Protein AF-A0A2Z4MAP3-F1 (afdb_monomer)

Foldseek 3Di:
DDPPDDDPVNVVVVVVVVVLCVFWPDWDDDPVQVVVLVQQKTKTKGALPDDQVSVQVSCCVVQVFHWPGWDWADDPPDNIIIIITHTPDRRDD

Radius of gyration: 15.57 Å; Cα contacts (8 Å, |Δi|>4): 122; chains: 1; bounding box: 34×45×26 Å

Solvent-accessible surface area (backbone atoms only — not comparable to full-atom values): 5516 Å² total; per-residue (Å²): 137,76,85,73,85,68,56,70,68,58,49,50,50,53,52,51,51,50,61,62,49,74,43,54,78,45,72,56,83,45,82,72,38,53,66,31,44,80,70,32,30,45,40,32,39,29,46,50,88,62,50,75,68,56,52,50,54,52,50,30,68,72,71,70,48,60,68,74,51,78,47,75,45,81,45,96,85,71,70,30,19,42,35,40,38,28,39,76,59,72,85,80,130

pLDDT: mean 76.2, std 15.26, range [32.12, 92.81]

Structure (mmCIF, N/CA/C/O backbone):
data_AF-A0A2Z4MAP3-F1
#
_entry.id   AF-A0A2Z4MAP3-F1
#
loop_
_atom_site.group_PDB
_atom_site.id
_atom_site.type_symbol
_atom_site.label_atom_id
_atom_site.label_alt_id
_atom_site.label_comp_id
_atom_site.label_asym_id
_atom_site.label_entity_id
_atom_site.label_seq_id
_atom_site.pdbx_PDB_ins_code
_atom_site.Cartn_x
_atom_site.Cartn_y
_atom_site.Cartn_z
_atom_site.occupancy
_atom_site.B_iso_or_equiv
_atom_site.auth_seq_id
_atom_site.auth_comp_id
_atom_site.auth_asym_id
_atom_site.auth_atom_id
_atom_site.pdbx_PDB_model_num
ATOM 1 N N . MET A 1 1 ? 21.939 -31.315 4.090 1.00 36.91 1 MET A N 1
ATOM 2 C CA . MET A 1 1 ? 20.832 -31.504 5.059 1.00 36.91 1 MET A CA 1
ATOM 3 C C . MET A 1 1 ? 19.609 -30.951 4.381 1.00 36.91 1 MET A C 1
ATOM 5 O O . MET A 1 1 ? 19.344 -29.754 4.387 1.00 36.91 1 MET A O 1
ATOM 9 N N . ASP A 1 2 ? 19.038 -31.837 3.588 1.00 32.12 2 ASP A N 1
ATOM 10 C CA . ASP A 1 2 ? 18.460 -31.490 2.306 1.00 32.12 2 ASP A CA 1
ATOM 11 C C . ASP A 1 2 ? 16.962 -31.321 2.497 1.00 32.12 2 ASP A C 1
ATOM 13 O O . ASP A 1 2 ? 16.287 -32.209 3.019 1.00 32.12 2 ASP A O 1
ATOM 17 N N . ILE A 1 3 ? 16.443 -30.150 2.128 1.00 44.84 3 ILE A N 1
ATOM 18 C CA . ILE A 1 3 ? 15.004 -29.909 2.149 1.00 44.84 3 ILE A CA 1
ATOM 19 C C . ILE A 1 3 ? 14.407 -30.683 0.974 1.00 44.84 3 ILE A C 1
ATOM 21 O O . ILE A 1 3 ? 14.413 -30.241 -0.171 1.00 44.84 3 ILE A O 1
ATOM 25 N N . VAL A 1 4 ? 13.977 -31.893 1.316 1.00 47.06 4 VAL A N 1
ATOM 26 C CA . VAL A 1 4 ? 12.891 -32.697 0.756 1.00 47.06 4 VAL A CA 1
AT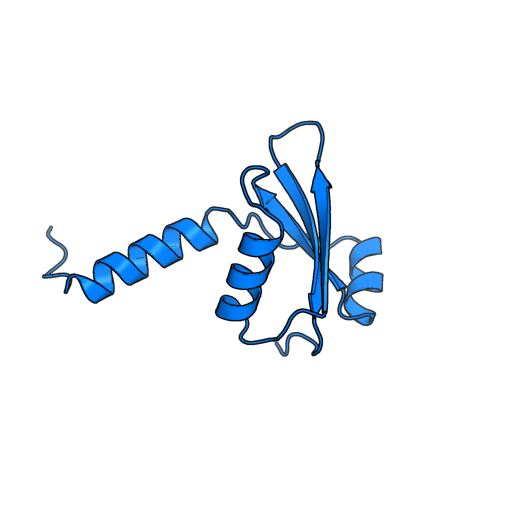OM 27 C C . VAL A 1 4 ? 12.098 -31.987 -0.351 1.00 47.06 4 VAL A C 1
ATOM 29 O O . VAL A 1 4 ? 11.397 -31.009 -0.105 1.00 47.06 4 VAL A O 1
ATOM 32 N N . GLY A 1 5 ? 12.198 -32.554 -1.556 1.00 46.09 5 GLY A N 1
ATOM 33 C CA . GLY A 1 5 ? 11.259 -32.480 -2.682 1.00 46.09 5 GLY A CA 1
ATOM 34 C C . GLY A 1 5 ? 10.225 -31.352 -2.686 1.00 46.09 5 GLY A C 1
ATOM 35 O O . GLY A 1 5 ? 9.064 -31.559 -2.335 1.00 46.09 5 GLY A O 1
ATOM 36 N N . SER A 1 6 ? 10.602 -30.183 -3.192 1.00 45.22 6 SER A N 1
ATOM 37 C CA . SER A 1 6 ? 9.664 -29.102 -3.489 1.00 45.22 6 SER A CA 1
ATOM 38 C C . SER A 1 6 ? 8.993 -29.345 -4.847 1.00 45.22 6 SER A C 1
ATOM 40 O O . SER A 1 6 ? 9.607 -29.188 -5.901 1.00 45.22 6 SER A O 1
ATOM 42 N N . ASN A 1 7 ? 7.704 -29.698 -4.826 1.00 50.69 7 ASN A N 1
ATOM 43 C CA . ASN A 1 7 ? 6.814 -29.630 -5.991 1.00 50.69 7 ASN A CA 1
ATOM 44 C C . ASN A 1 7 ? 7.007 -28.260 -6.689 1.00 50.69 7 ASN A C 1
ATOM 46 O O . ASN A 1 7 ? 6.997 -27.238 -5.987 1.00 50.69 7 ASN A O 1
ATOM 50 N N . PRO A 1 8 ? 7.213 -28.189 -8.023 1.00 53.34 8 PRO A N 1
ATOM 51 C CA . PRO A 1 8 ? 7.567 -26.941 -8.709 1.00 53.34 8 PRO A CA 1
ATOM 52 C C . PRO A 1 8 ? 6.569 -25.806 -8.443 1.00 53.34 8 PRO A C 1
ATOM 54 O O . PRO A 1 8 ? 6.958 -24.639 -8.389 1.00 53.34 8 PRO A O 1
ATOM 57 N N . THR A 1 9 ? 5.299 -26.132 -8.192 1.00 54.12 9 THR A N 1
ATOM 58 C CA . THR A 1 9 ? 4.254 -25.163 -7.831 1.00 54.12 9 THR A CA 1
ATOM 59 C C . THR A 1 9 ? 4.497 -24.502 -6.474 1.00 54.12 9 THR A C 1
ATOM 61 O O . THR A 1 9 ? 4.380 -23.284 -6.360 1.00 54.12 9 THR A O 1
ATOM 64 N N . ILE A 1 10 ? 4.906 -25.269 -5.462 1.00 59.06 10 ILE A N 1
ATOM 65 C CA . ILE A 1 10 ? 5.156 -24.782 -4.099 1.00 59.06 10 ILE A CA 1
ATOM 66 C C . ILE A 1 10 ? 6.427 -23.929 -4.070 1.00 59.06 10 ILE A C 1
ATOM 68 O O . ILE A 1 10 ? 6.436 -22.861 -3.464 1.00 59.06 10 ILE A O 1
ATOM 72 N N . CYS A 1 11 ? 7.480 -24.344 -4.781 1.00 42.72 11 CYS A N 1
ATOM 73 C CA . CYS A 1 11 ? 8.725 -23.574 -4.859 1.00 42.72 11 CYS A CA 1
ATOM 74 C C . CYS A 1 11 ? 8.513 -22.226 -5.565 1.00 42.72 11 CYS A C 1
ATOM 76 O O . CYS A 1 11 ? 8.962 -21.189 -5.079 1.00 42.72 11 CYS A O 1
ATOM 78 N N . THR A 1 12 ? 7.746 -22.225 -6.662 1.00 57.78 12 THR A N 1
ATOM 79 C CA . THR A 1 12 ? 7.372 -20.996 -7.377 1.00 57.78 12 THR A CA 1
ATOM 80 C C . THR A 1 12 ? 6.523 -20.088 -6.490 1.00 57.78 12 THR A C 1
ATOM 82 O O . THR A 1 12 ? 6.750 -18.883 -6.441 1.00 57.78 12 THR A O 1
ATOM 85 N N . PHE A 1 13 ? 5.583 -20.657 -5.735 1.00 57.75 13 PHE A N 1
ATOM 86 C CA . PHE A 1 13 ? 4.729 -19.910 -4.817 1.00 57.75 13 PHE A CA 1
ATOM 87 C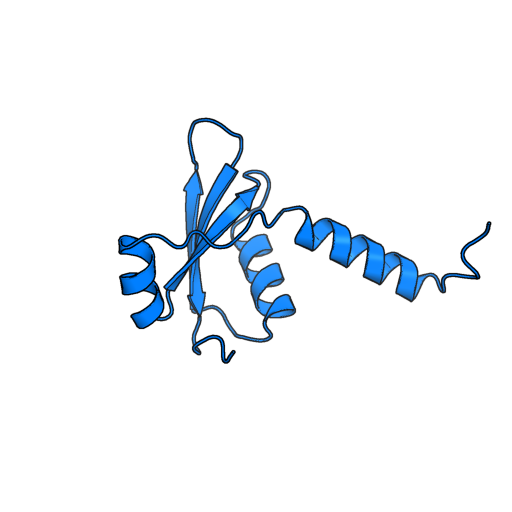 C . PHE A 1 13 ? 5.528 -19.270 -3.672 1.00 57.75 13 PHE A C 1
ATOM 89 O O . PHE A 1 13 ? 5.390 -18.073 -3.431 1.00 57.75 13 PHE A O 1
ATOM 96 N N . ILE A 1 14 ? 6.421 -20.026 -3.025 1.00 60.88 14 ILE A N 1
ATOM 97 C CA . ILE A 1 14 ? 7.292 -19.529 -1.947 1.00 60.88 14 ILE A CA 1
ATOM 98 C C . ILE A 1 14 ? 8.252 -18.454 -2.472 1.00 60.88 14 ILE A C 1
ATOM 100 O O . ILE A 1 14 ? 8.428 -17.417 -1.834 1.00 60.88 14 ILE A O 1
ATOM 104 N N . PHE A 1 15 ? 8.844 -18.658 -3.651 1.00 55.84 15 PHE A N 1
ATOM 105 C CA . PHE A 1 15 ? 9.761 -17.696 -4.261 1.00 55.84 15 PHE A CA 1
ATOM 106 C C . PHE A 1 15 ? 9.052 -16.394 -4.668 1.00 55.84 15 PHE A C 1
ATOM 108 O O . PHE A 1 15 ? 9.557 -15.304 -4.398 1.00 55.84 15 PHE A O 1
ATOM 115 N N . ILE A 1 16 ? 7.847 -16.486 -5.242 1.00 58.47 16 ILE A N 1
ATOM 116 C CA . ILE A 1 16 ? 7.024 -15.317 -5.580 1.00 58.47 16 ILE A CA 1
ATOM 117 C C . ILE A 1 16 ? 6.595 -14.559 -4.316 1.00 58.47 16 ILE A C 1
ATOM 119 O O . ILE A 1 16 ? 6.686 -13.331 -4.293 1.00 58.47 16 ILE A O 1
ATOM 123 N N . TYR A 1 17 ? 6.175 -15.258 -3.255 1.00 60.59 17 TYR A N 1
ATOM 124 C CA . TYR A 1 17 ? 5.802 -14.619 -1.988 1.00 60.59 17 TYR A CA 1
ATOM 125 C C . TYR A 1 17 ? 6.986 -13.916 -1.320 1.00 60.59 17 TYR A C 1
ATOM 127 O O . TYR A 1 17 ? 6.828 -12.801 -0.825 1.00 60.59 17 TYR A O 1
ATOM 135 N N . LYS A 1 18 ? 8.179 -14.520 -1.367 1.00 58.94 18 LYS A N 1
ATOM 136 C CA . LYS A 1 18 ? 9.415 -13.916 -0.857 1.00 58.94 18 LYS A CA 1
ATOM 137 C C . LYS A 1 18 ? 9.749 -12.615 -1.600 1.00 58.94 18 LYS A C 1
ATOM 139 O O . LYS A 1 18 ? 9.908 -11.583 -0.959 1.00 58.94 18 LYS A O 1
ATOM 144 N N . ILE A 1 19 ? 9.705 -12.624 -2.937 1.00 59.59 19 ILE A N 1
ATOM 145 C CA . ILE A 1 19 ? 9.920 -11.421 -3.765 1.00 59.59 19 ILE A CA 1
ATOM 146 C C . ILE A 1 19 ? 8.877 -10.335 -3.470 1.00 59.59 19 ILE A C 1
ATOM 148 O O . ILE A 1 19 ? 9.218 -9.160 -3.395 1.00 59.59 19 ILE A O 1
ATOM 152 N N . MET A 1 20 ? 7.600 -10.694 -3.304 1.00 62.78 20 MET A N 1
ATOM 153 C CA . MET A 1 20 ? 6.539 -9.719 -3.017 1.00 62.78 20 MET A CA 1
ATOM 154 C C . MET A 1 20 ? 6.706 -9.042 -1.650 1.00 62.78 20 MET A C 1
ATOM 156 O O . MET A 1 20 ? 6.388 -7.857 -1.525 1.00 62.78 20 MET A O 1
ATOM 160 N N . PHE A 1 21 ? 7.200 -9.773 -0.648 1.00 62.72 21 PHE A N 1
ATOM 161 C CA . PHE A 1 21 ? 7.375 -9.269 0.714 1.00 62.72 21 PHE A CA 1
ATOM 162 C C . PHE A 1 21 ? 8.666 -8.459 0.887 1.00 62.72 21 PHE A C 1
ATOM 164 O O . PHE A 1 21 ? 8.663 -7.468 1.611 1.00 62.72 21 PHE A O 1
ATOM 171 N N . ASP A 1 22 ? 9.735 -8.799 0.157 1.00 60.88 22 ASP A N 1
ATOM 172 C CA . ASP A 1 22 ? 11.022 -8.086 0.221 1.00 60.88 22 ASP A CA 1
ATOM 173 C C . ASP A 1 22 ? 10.898 -6.587 -0.138 1.00 60.88 22 ASP A C 1
ATOM 175 O O . ASP A 1 22 ? 11.680 -5.757 0.329 1.00 60.88 22 ASP A O 1
ATOM 179 N N . PHE A 1 23 ? 9.880 -6.198 -0.917 1.00 65.44 23 PHE A N 1
ATOM 180 C CA . PHE A 1 23 ? 9.641 -4.795 -1.278 1.00 65.44 23 PHE A CA 1
ATOM 181 C C . PHE A 1 23 ? 8.799 -3.999 -0.266 1.00 65.44 23 PHE A C 1
ATOM 183 O O . PHE A 1 23 ? 8.604 -2.792 -0.461 1.00 65.44 23 PHE A O 1
ATOM 190 N N . LEU A 1 24 ? 8.279 -4.646 0.782 1.00 72.25 24 LEU A N 1
ATOM 191 C CA . LEU A 1 24 ? 7.439 -4.050 1.821 1.00 72.25 24 LEU A CA 1
ATOM 192 C C . LEU A 1 24 ? 8.239 -3.893 3.109 1.00 72.25 24 LEU A C 1
ATOM 194 O O . LEU A 1 24 ? 8.440 -4.834 3.863 1.00 72.25 24 LEU A O 1
ATOM 198 N N . GLN A 1 25 ? 8.680 -2.668 3.383 1.00 69.81 25 GLN A N 1
ATOM 199 C CA . GLN A 1 25 ? 9.577 -2.406 4.508 1.00 69.81 25 GLN A CA 1
ATOM 200 C C . GLN A 1 25 ? 8.845 -2.157 5.835 1.00 69.81 25 GLN A C 1
ATOM 202 O O . GLN A 1 25 ? 9.483 -2.126 6.882 1.00 69.81 25 GLN A O 1
ATOM 207 N N . GLY A 1 26 ? 7.522 -1.968 5.794 1.00 72.69 26 GLY A N 1
ATOM 208 C CA . GLY A 1 26 ? 6.668 -1.800 6.972 1.00 72.69 26 GLY A CA 1
ATOM 209 C C . GLY A 1 26 ? 5.665 -0.649 6.854 1.00 72.69 26 GLY A C 1
ATOM 210 O O . GLY A 1 26 ? 5.787 0.235 5.994 1.00 72.69 26 GLY A O 1
ATOM 211 N N . ALA A 1 27 ? 4.652 -0.673 7.724 1.00 81.69 27 ALA A N 1
ATOM 212 C CA . ALA A 1 27 ? 3.709 0.427 7.894 1.00 81.69 27 ALA A CA 1
ATOM 213 C C . ALA A 1 27 ? 4.370 1.572 8.674 1.00 81.69 27 ALA A C 1
ATOM 215 O O . ALA A 1 27 ? 5.025 1.357 9.691 1.00 81.69 27 ALA A O 1
ATOM 216 N N . LEU A 1 28 ? 4.199 2.804 8.198 1.00 83.50 28 LEU A N 1
ATOM 217 C CA . LEU A 1 28 ? 4.668 3.990 8.901 1.00 83.50 28 LEU A CA 1
ATOM 218 C C . LEU A 1 28 ? 3.576 4.444 9.868 1.00 83.50 28 LEU A C 1
ATOM 220 O O . LEU A 1 28 ? 2.611 5.075 9.434 1.00 83.50 28 LEU A O 1
ATOM 224 N N . ILE A 1 29 ? 3.758 4.137 11.151 1.00 83.75 29 ILE A N 1
ATOM 225 C CA . ILE A 1 29 ? 2.868 4.560 12.232 1.00 83.75 29 ILE A CA 1
ATOM 226 C C . ILE A 1 29 ? 3.492 5.782 12.916 1.00 83.75 29 ILE A C 1
ATOM 228 O O . ILE A 1 29 ? 4.493 5.688 13.618 1.00 83.75 29 ILE A O 1
ATOM 232 N N . THR A 1 30 ? 2.930 6.954 12.652 1.00 86.50 30 THR A N 1
ATOM 233 C CA . THR A 1 30 ? 3.238 8.233 13.293 1.00 86.50 30 THR A CA 1
ATOM 234 C C . THR A 1 30 ? 1.933 8.912 13.690 1.00 86.50 30 THR A C 1
ATOM 236 O O . THR A 1 30 ? 0.872 8.586 13.166 1.00 86.50 30 THR A O 1
ATOM 239 N N . GLU A 1 31 ? 1.989 9.917 14.557 1.00 83.38 31 GLU A N 1
ATOM 240 C CA . GLU A 1 31 ? 0.800 10.636 15.042 1.00 83.38 31 GLU A CA 1
ATOM 241 C C . GLU A 1 31 ? -0.122 11.133 13.904 1.00 83.38 31 GLU A C 1
ATOM 243 O O . GLU A 1 31 ? -1.349 11.057 13.967 1.00 83.38 31 GLU A O 1
ATOM 248 N N . LYS A 1 32 ? 0.478 11.568 12.788 1.00 83.12 32 LYS A N 1
ATOM 249 C CA . LYS A 1 32 ? -0.250 11.967 11.577 1.00 83.12 32 LYS A CA 1
ATOM 250 C C . LYS A 1 32 ? -0.885 10.784 10.841 1.00 83.12 32 LYS A C 1
ATOM 252 O O . LYS A 1 32 ? -1.970 10.934 10.278 1.00 83.12 32 LYS A O 1
ATOM 257 N N . SER A 1 33 ? -0.207 9.638 10.771 1.00 79.88 33 SER A N 1
ATOM 258 C CA . SER A 1 33 ? -0.770 8.462 10.104 1.00 79.88 33 SER A CA 1
ATOM 259 C C . SER A 1 33 ? -1.892 7.840 10.925 1.00 79.88 33 SER A C 1
ATOM 261 O O . SER A 1 33 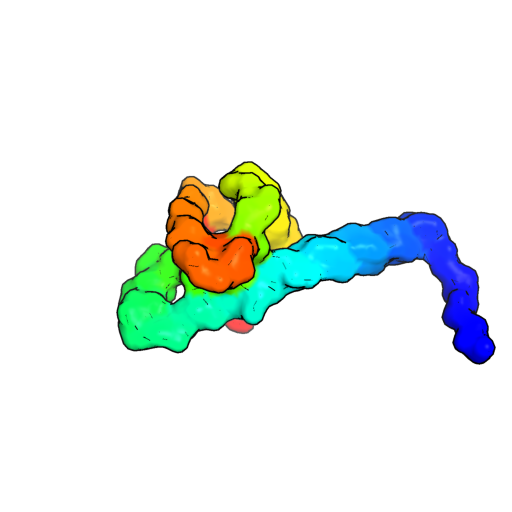? -2.830 7.348 10.319 1.00 79.88 33 SER A O 1
ATOM 263 N N . THR A 1 34 ? -1.859 7.920 12.259 1.00 82.50 34 THR A N 1
ATOM 264 C CA . THR A 1 34 ? -2.946 7.430 13.124 1.00 82.50 34 THR A CA 1
ATOM 265 C C . THR A 1 34 ? -4.277 8.097 12.777 1.00 82.50 34 THR A C 1
ATOM 267 O O . THR A 1 34 ? -5.252 7.407 12.503 1.00 82.50 34 THR A O 1
ATOM 270 N N . LYS A 1 35 ? -4.288 9.425 12.597 1.00 86.25 35 LYS A N 1
ATOM 271 C CA . LYS A 1 35 ? -5.469 10.163 12.099 1.00 86.25 35 LYS A CA 1
ATOM 272 C C . LYS A 1 35 ? -5.929 9.713 10.707 1.00 86.25 35 LYS A C 1
ATOM 274 O O . LYS A 1 35 ? -7.092 9.836 10.348 1.00 86.25 35 LYS A O 1
ATOM 279 N N . SER A 1 36 ? -5.001 9.225 9.884 1.00 83.12 36 SER A N 1
ATOM 280 C CA . SER A 1 36 ? -5.314 8.725 8.538 1.00 83.12 36 SER A CA 1
ATOM 281 C C . SER A 1 36 ? -5.909 7.311 8.584 1.00 83.12 36 SER A C 1
ATOM 283 O O . SER A 1 36 ? -6.762 6.982 7.760 1.00 83.12 36 SER A O 1
ATOM 285 N N . ILE A 1 37 ? -5.521 6.497 9.571 1.00 86.81 37 ILE A N 1
ATOM 286 C CA . ILE A 1 37 ? -6.044 5.140 9.782 1.00 86.81 37 ILE A CA 1
ATOM 287 C C . ILE A 1 37 ? -7.539 5.179 10.107 1.00 86.81 37 ILE A C 1
ATOM 289 O O . ILE A 1 37 ? -8.287 4.378 9.553 1.00 86.81 37 ILE A O 1
ATOM 293 N N . GLU A 1 38 ? -8.000 6.167 10.882 1.00 85.50 38 GLU A N 1
ATOM 294 C CA . GLU A 1 38 ? -9.435 6.409 11.126 1.00 85.50 38 GLU A CA 1
ATOM 295 C C . GLU A 1 38 ? -10.231 6.568 9.816 1.00 85.50 38 GLU A C 1
ATOM 297 O O . GLU A 1 38 ? -11.394 6.186 9.717 1.00 85.50 38 GLU A O 1
ATOM 302 N N . GLN A 1 39 ? -9.582 7.077 8.764 1.00 86.94 39 GLN A N 1
ATOM 303 C CA . GLN A 1 39 ? -10.154 7.242 7.426 1.00 86.94 39 GLN A CA 1
ATOM 304 C C . GLN A 1 39 ? -9.859 6.065 6.480 1.00 86.94 39 GLN A C 1
ATOM 306 O O . GLN A 1 39 ? -9.991 6.216 5.259 1.00 86.94 39 GLN A O 1
ATOM 311 N N . LYS A 1 40 ? -9.433 4.911 7.015 1.00 89.00 40 LYS A N 1
ATOM 312 C CA . LYS A 1 40 ? -9.000 3.712 6.270 1.00 89.00 40 LYS A CA 1
ATOM 313 C C . LYS A 1 40 ? -7.802 3.963 5.346 1.00 89.00 40 LYS A C 1
ATOM 315 O O . LYS A 1 40 ? -7.628 3.274 4.336 1.00 89.00 40 LYS A O 1
ATOM 320 N N . GLN A 1 41 ? -6.994 4.980 5.650 1.00 88.75 41 GLN A N 1
ATOM 321 C CA . GLN A 1 41 ? -5.803 5.338 4.887 1.00 88.75 41 GLN A CA 1
ATOM 322 C C . GLN A 1 41 ? -4.550 4.893 5.631 1.00 88.75 41 GLN A C 1
ATOM 324 O O . GLN A 1 41 ? -4.219 5.393 6.704 1.00 88.75 41 GLN A O 1
ATOM 329 N N . TYR A 1 42 ? -3.800 4.003 5.000 1.00 90.31 42 TYR A N 1
ATOM 330 C CA . TYR A 1 42 ? -2.607 3.402 5.568 1.00 90.31 42 TYR A CA 1
ATOM 331 C C . TYR A 1 42 ? -1.385 3.834 4.780 1.00 90.31 42 TYR A C 1
ATOM 333 O O . TYR A 1 42 ? -1.416 4.003 3.561 1.00 90.31 42 TYR A O 1
ATOM 341 N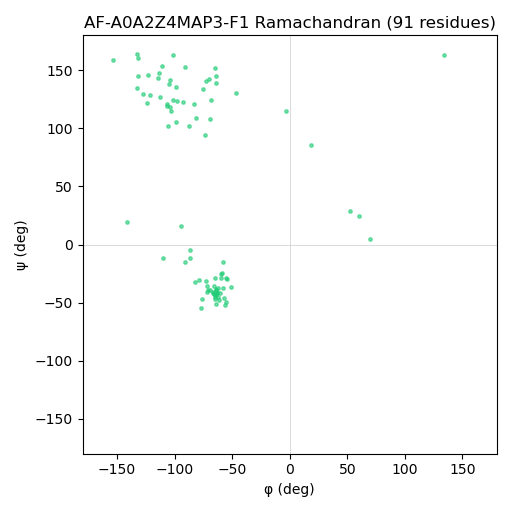 N . THR A 1 43 ? -0.289 4.035 5.495 1.00 90.19 43 THR A N 1
ATOM 342 C CA . THR A 1 43 ? 0.970 4.473 4.913 1.00 90.19 43 THR A CA 1
ATOM 343 C C . THR A 1 43 ? 1.999 3.362 5.025 1.00 90.19 43 THR A C 1
ATOM 345 O O . THR A 1 43 ? 2.286 2.903 6.122 1.00 90.19 43 THR A O 1
ATOM 348 N N . PHE A 1 44 ? 2.621 3.005 3.908 1.00 88.62 44 PHE A N 1
ATOM 349 C CA . PHE A 1 44 ? 3.661 1.989 3.819 1.00 88.62 44 PHE A CA 1
ATOM 350 C C . PHE A 1 44 ? 4.933 2.561 3.207 1.00 88.62 44 PHE A C 1
ATOM 352 O O . PHE A 1 44 ? 4.884 3.413 2.314 1.00 88.62 44 PHE A O 1
ATOM 359 N N . ILE A 1 45 ? 6.080 2.074 3.665 1.00 87.62 45 ILE A N 1
ATOM 360 C CA . ILE A 1 45 ? 7.357 2.293 2.991 1.00 87.62 45 ILE A CA 1
ATOM 361 C C . ILE A 1 45 ? 7.581 1.112 2.056 1.00 87.62 45 ILE A C 1
ATOM 363 O O . ILE A 1 45 ? 7.579 -0.044 2.475 1.00 87.62 45 ILE A O 1
ATOM 367 N N . VAL A 1 46 ? 7.751 1.415 0.776 1.00 87.12 46 VAL A N 1
ATOM 368 C CA . VAL A 1 46 ? 7.956 0.420 -0.272 1.00 87.12 46 VAL A CA 1
ATOM 369 C C . VAL A 1 46 ? 9.145 0.806 -1.146 1.00 87.12 46 VAL A C 1
ATOM 371 O O . VAL A 1 46 ? 9.549 1.973 -1.193 1.00 87.12 46 VAL A O 1
ATOM 374 N N . ASP A 1 47 ? 9.695 -0.158 -1.874 1.00 84.88 47 ASP A N 1
ATOM 375 C CA . ASP A 1 47 ? 10.790 0.108 -2.807 1.00 84.88 47 ASP A CA 1
ATOM 376 C C . ASP A 1 47 ? 10.347 1.034 -3.959 1.00 84.88 47 ASP A C 1
ATOM 378 O O . ASP A 1 47 ? 9.242 0.922 -4.505 1.00 84.88 47 ASP A O 1
ATOM 382 N N . SER A 1 48 ? 11.211 1.977 -4.339 1.00 83.38 48 SER A N 1
ATOM 383 C CA . SER A 1 48 ? 10.998 2.878 -5.473 1.00 83.38 48 SER A CA 1
ATOM 384 C C . SER A 1 48 ? 10.826 2.177 -6.825 1.00 83.38 48 SER A C 1
ATOM 386 O O . SER A 1 48 ? 10.161 2.752 -7.688 1.00 83.38 48 SER A O 1
ATOM 388 N N . VAL A 1 49 ? 11.363 0.962 -6.991 1.00 84.12 49 VAL A N 1
ATOM 389 C CA . VAL A 1 49 ? 11.288 0.165 -8.231 1.00 84.12 49 VAL A CA 1
ATOM 390 C C . VAL A 1 49 ? 9.851 -0.245 -8.562 1.00 84.12 49 VAL A C 1
ATOM 392 O O . VAL A 1 49 ? 9.484 -0.369 -9.730 1.00 84.12 49 VAL A O 1
ATOM 395 N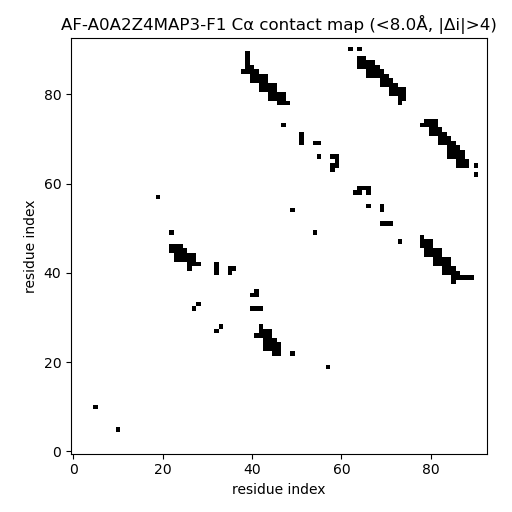 N . LEU A 1 50 ? 8.995 -0.403 -7.549 1.00 85.12 50 LEU A N 1
ATOM 396 C CA . LEU A 1 50 ? 7.607 -0.796 -7.766 1.00 85.12 50 LEU A CA 1
ATOM 397 C C . LEU A 1 50 ? 6.830 0.284 -8.543 1.00 85.12 50 LEU A C 1
ATOM 399 O O . LEU A 1 50 ? 7.048 1.487 -8.397 1.00 85.12 50 LEU A O 1
ATOM 403 N N . THR A 1 51 ? 5.805 -0.117 -9.282 1.00 87.75 51 THR A N 1
ATOM 404 C CA . THR A 1 51 ? 4.832 0.798 -9.905 1.00 87.75 51 THR A CA 1
ATOM 405 C C . THR A 1 51 ? 3.527 0.847 -9.104 1.00 87.75 51 THR A C 1
ATOM 407 O O . THR A 1 51 ? 3.256 -0.031 -8.286 1.00 87.75 51 THR A O 1
ATOM 410 N N . LYS A 1 52 ? 2.680 1.870 -9.315 1.00 90.12 52 LYS A N 1
ATOM 411 C CA . LYS A 1 52 ? 1.378 1.981 -8.615 1.00 90.12 52 LYS A CA 1
ATOM 412 C C . LYS A 1 52 ? 0.470 0.768 -8.859 1.00 90.12 52 LYS A C 1
ATOM 414 O O . LYS A 1 52 ? -0.202 0.323 -7.936 1.00 90.12 52 LYS A O 1
ATOM 419 N N . LYS A 1 53 ? 0.481 0.225 -10.084 1.00 90.25 53 LYS A N 1
ATOM 420 C CA . LYS A 1 53 ? -0.300 -0.965 -10.461 1.00 90.25 53 LYS A CA 1
ATOM 421 C C . LYS A 1 53 ? 0.173 -2.207 -9.703 1.00 90.25 53 LYS A C 1
ATOM 423 O O . LYS A 1 53 ? -0.647 -2.933 -9.157 1.00 90.25 53 LYS A O 1
ATOM 428 N N . GLN A 1 54 ? 1.489 -2.409 -9.620 1.00 87.88 54 GLN A N 1
ATOM 429 C CA . GLN A 1 54 ? 2.067 -3.527 -8.870 1.00 87.88 54 GLN A CA 1
ATOM 430 C C . GLN A 1 54 ? 1.733 -3.439 -7.380 1.00 87.88 54 GLN A C 1
ATOM 432 O O . GLN A 1 54 ? 1.284 -4.428 -6.818 1.00 87.88 54 GLN A O 1
ATOM 437 N N . ILE A 1 55 ? 1.868 -2.255 -6.765 1.00 88.88 55 ILE A N 1
ATOM 438 C CA . ILE A 1 55 ? 1.487 -2.050 -5.357 1.00 88.88 55 ILE A CA 1
ATOM 439 C C . ILE A 1 55 ? 0.031 -2.457 -5.138 1.00 88.88 55 ILE A C 1
ATOM 441 O O . ILE A 1 55 ? -0.250 -3.234 -4.236 1.00 88.88 55 ILE A O 1
ATOM 445 N N . ARG A 1 56 ? -0.889 -1.972 -5.980 1.00 90.19 56 ARG A N 1
ATOM 446 C CA . ARG A 1 56 ? -2.311 -2.298 -5.850 1.00 90.19 56 ARG A CA 1
ATOM 447 C C . ARG A 1 56 ? -2.543 -3.811 -5.864 1.00 90.19 56 ARG A C 1
ATOM 449 O O . ARG A 1 56 ? -3.126 -4.338 -4.927 1.00 90.19 56 ARG A O 1
ATOM 456 N N . ASN A 1 57 ? -2.009 -4.498 -6.873 1.00 88.69 57 ASN A N 1
ATOM 457 C CA . ASN A 1 57 ? -2.187 -5.941 -7.024 1.00 88.69 57 ASN A CA 1
ATOM 458 C C . ASN A 1 57 ? -1.588 -6.739 -5.857 1.00 88.69 57 ASN A C 1
ATOM 460 O O . ASN A 1 57 ? -2.159 -7.750 -5.464 1.00 88.69 57 ASN A O 1
ATOM 464 N N . ILE A 1 58 ? -0.437 -6.316 -5.324 1.00 86.12 58 ILE A N 1
ATOM 465 C CA . ILE A 1 58 ? 0.209 -6.981 -4.185 1.00 86.12 58 ILE A CA 1
ATOM 466 C C . ILE A 1 58 ? -0.682 -6.871 -2.947 1.00 86.12 58 ILE A C 1
ATOM 468 O O . ILE A 1 58 ? -0.988 -7.883 -2.326 1.00 86.12 58 ILE A O 1
ATOM 472 N N . PHE A 1 59 ? -1.134 -5.660 -2.619 1.00 86.69 59 PHE A N 1
ATOM 473 C CA . PHE A 1 59 ? -1.939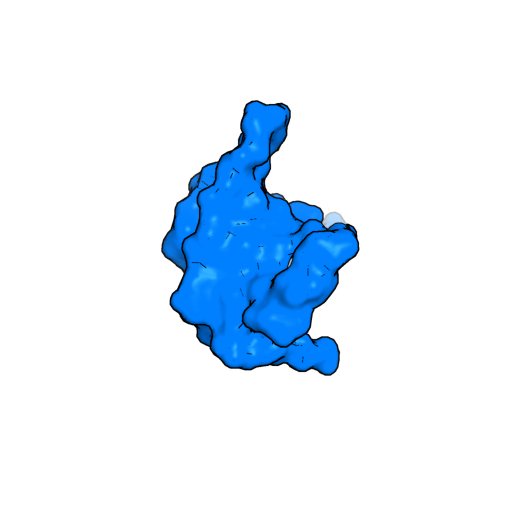 -5.421 -1.424 1.00 86.69 59 PHE A CA 1
ATOM 474 C C . PHE A 1 59 ? -3.344 -6.029 -1.523 1.00 86.69 59 PHE A C 1
ATOM 476 O O . PHE A 1 59 ? -3.809 -6.600 -0.542 1.00 86.69 59 PHE A O 1
ATOM 483 N N . GLU A 1 60 ? -3.994 -5.978 -2.690 1.00 88.12 60 GLU A N 1
ATOM 484 C CA . GLU A 1 60 ? -5.298 -6.629 -2.897 1.00 88.12 60 GLU A CA 1
ATOM 485 C C . GLU A 1 60 ? -5.202 -8.152 -2.734 1.00 88.12 60 GLU A C 1
ATOM 487 O O . GLU A 1 60 ? -6.063 -8.755 -2.103 1.00 88.12 60 GLU A O 1
ATOM 492 N N . LYS A 1 61 ? -4.137 -8.783 -3.246 1.00 85.25 61 LYS A N 1
ATOM 493 C CA . LYS A 1 61 ? -3.918 -10.229 -3.080 1.00 85.25 61 LYS A CA 1
ATOM 494 C C . LYS A 1 61 ? -3.528 -10.618 -1.657 1.00 85.25 61 LYS A C 1
ATOM 496 O O . LYS A 1 61 ? -3.901 -11.695 -1.213 1.00 85.25 61 LYS A O 1
ATOM 501 N N . PHE A 1 62 ? -2.753 -9.777 -0.973 1.00 82.81 62 PHE A N 1
ATOM 502 C CA . PHE A 1 62 ? -2.242 -10.078 0.362 1.00 82.81 62 PHE A CA 1
ATOM 503 C C . PHE A 1 62 ? -3.318 -9.929 1.440 1.00 82.81 62 PHE A C 1
ATOM 505 O O . PHE A 1 62 ? -3.470 -10.816 2.269 1.00 82.81 62 PHE A O 1
ATOM 512 N N . TYR A 1 63 ? -4.073 -8.827 1.411 1.00 82.31 63 TYR A N 1
ATOM 513 C CA . TYR A 1 63 ? -5.121 -8.556 2.401 1.00 82.31 63 TYR A CA 1
ATOM 514 C C . TYR A 1 63 ?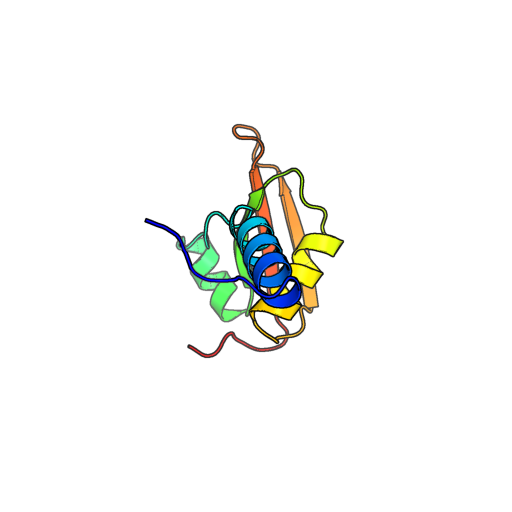 -6.495 -9.088 1.981 1.00 82.31 63 TYR A C 1
ATOM 516 O O . TYR A 1 63 ? -7.402 -9.124 2.801 1.00 82.31 63 TYR A O 1
ATOM 524 N N . GLY A 1 64 ? -6.689 -9.449 0.708 1.00 84.69 64 GLY A N 1
ATOM 525 C CA . GLY A 1 64 ? -7.997 -9.859 0.183 1.00 84.69 64 GLY A CA 1
ATOM 526 C C . GLY A 1 64 ? -9.021 -8.718 0.090 1.00 84.69 64 GLY A C 1
ATOM 527 O O . GLY A 1 64 ? -10.170 -8.957 -0.272 1.00 84.69 64 GLY A O 1
ATOM 528 N N . ILE A 1 65 ? -8.619 -7.477 0.388 1.00 88.38 65 ILE A N 1
ATOM 529 C CA . ILE A 1 65 ? -9.485 -6.292 0.429 1.00 88.38 65 ILE A CA 1
ATOM 530 C C . ILE A 1 65 ? -9.232 -5.427 -0.806 1.00 88.38 65 ILE A C 1
ATOM 532 O O . ILE A 1 65 ? -8.087 -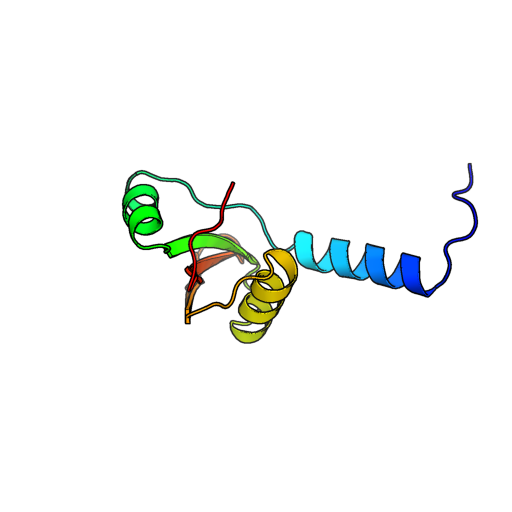5.176 -1.192 1.00 88.38 65 ILE A O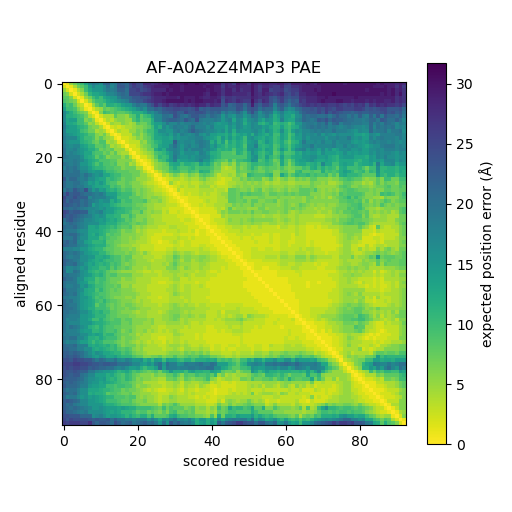 1
ATOM 536 N N . LYS A 1 66 ? -10.306 -4.909 -1.412 1.00 90.06 66 LYS A N 1
ATOM 537 C CA . LYS A 1 66 ? -10.205 -3.984 -2.549 1.00 90.06 66 LYS A CA 1
ATOM 538 C C . LYS A 1 66 ? -9.654 -2.620 -2.122 1.00 90.06 66 LYS A C 1
ATOM 540 O O . LYS A 1 66 ? -10.016 -2.070 -1.079 1.00 90.06 66 LYS A O 1
ATOM 545 N N . ILE A 1 67 ? -8.827 -2.035 -2.984 1.00 91.31 67 ILE A N 1
ATOM 546 C CA . ILE A 1 67 ? -8.235 -0.711 -2.771 1.00 91.31 67 ILE A CA 1
ATOM 547 C C . ILE A 1 67 ? -9.034 0.344 -3.536 1.00 91.31 67 ILE A C 1
ATOM 549 O O . ILE A 1 67 ? -9.347 0.157 -4.711 1.00 91.31 67 ILE A O 1
ATOM 553 N N . GLU A 1 68 ? -9.317 1.476 -2.893 1.00 92.81 68 GLU A N 1
ATOM 554 C CA . GLU A 1 68 ? -9.991 2.623 -3.507 1.00 92.81 68 GLU A CA 1
ATOM 555 C C . GLU A 1 68 ? -8.994 3.394 -4.380 1.00 92.81 68 GLU A C 1
ATOM 557 O O . GLU A 1 68 ? -9.190 3.565 -5.584 1.00 92.81 68 GLU A O 1
ATOM 562 N N . TRP A 1 69 ? -7.867 3.798 -3.788 1.00 92.19 69 TRP A N 1
ATOM 563 C CA . TRP A 1 69 ? -6.789 4.476 -4.500 1.00 92.19 69 TRP A CA 1
ATOM 564 C C . TRP A 1 69 ? -5.425 4.274 -3.837 1.00 92.19 69 TRP A C 1
ATOM 566 O O . TRP A 1 69 ? -5.308 3.997 -2.643 1.00 92.19 69 TRP A O 1
ATOM 576 N N . VAL A 1 70 ? -4.372 4.473 -4.638 1.00 92.19 70 VAL A N 1
ATOM 577 C CA . VAL A 1 70 ? -2.971 4.443 -4.197 1.00 92.19 70 VAL A CA 1
ATOM 578 C C . VAL A 1 70 ? -2.283 5.754 -4.574 1.00 92.19 70 VAL A C 1
ATOM 580 O O . VAL A 1 70 ? -2.174 6.108 -5.753 1.00 92.19 70 VAL A O 1
ATOM 583 N N . LYS A 1 71 ? -1.755 6.463 -3.576 1.00 92.69 71 LYS A N 1
ATOM 584 C CA . LYS A 1 71 ? -0.845 7.601 -3.757 1.00 92.69 71 LYS A CA 1
ATOM 585 C C . LYS A 1 71 ? 0.570 7.156 -3.423 1.00 92.69 71 LYS A C 1
ATOM 587 O O . LYS A 1 71 ? 0.787 6.385 -2.501 1.00 92.69 71 LYS A O 1
ATOM 592 N N . THR A 1 72 ? 1.549 7.635 -4.179 1.00 90.44 72 THR A N 1
ATOM 593 C CA . THR A 1 72 ? 2.960 7.300 -3.955 1.00 90.44 72 THR A CA 1
ATOM 594 C C . THR A 1 72 ? 3.800 8.561 -3.985 1.00 90.44 72 THR A C 1
ATOM 596 O O . THR A 1 72 ? 3.653 9.352 -4.915 1.00 90.44 72 THR A O 1
ATOM 599 N N . GLN A 1 73 ? 4.710 8.711 -3.031 1.00 89.00 73 GLN A N 1
ATOM 600 C CA . GLN A 1 73 ? 5.649 9.823 -2.930 1.00 89.00 73 GLN A CA 1
ATOM 601 C C . GLN A 1 73 ? 7.069 9.269 -2.786 1.00 89.00 73 GLN A C 1
ATOM 603 O O . GLN A 1 73 ? 7.308 8.409 -1.943 1.00 89.00 73 GLN A O 1
ATOM 608 N N . ARG A 1 74 ? 8.021 9.735 -3.601 1.00 84.31 74 ARG A N 1
ATOM 609 C CA . ARG A 1 74 ? 9.432 9.339 -3.460 1.00 84.31 74 ARG A CA 1
ATOM 610 C C . ARG A 1 74 ? 10.042 10.001 -2.225 1.00 84.31 74 ARG A C 1
ATOM 612 O O . ARG A 1 74 ? 9.751 11.159 -1.944 1.00 84.31 74 ARG A O 1
ATOM 619 N N . VAL A 1 75 ? 10.872 9.256 -1.500 1.00 81.62 75 VAL A N 1
ATOM 620 C CA . VAL A 1 75 ? 11.640 9.771 -0.363 1.00 81.62 75 VAL A CA 1
ATOM 621 C C . VAL A 1 75 ? 13.076 9.953 -0.850 1.00 81.62 75 VAL A C 1
ATOM 623 O O . VAL A 1 75 ? 13.722 8.976 -1.230 1.00 81.62 75 VAL A O 1
ATOM 626 N N . ASN A 1 76 ? 13.547 11.204 -0.894 1.00 66.81 76 ASN A N 1
ATOM 627 C CA . ASN A 1 76 ? 14.714 11.639 -1.679 1.00 66.81 76 ASN A CA 1
ATOM 628 C C . ASN A 1 76 ? 16.043 10.921 -1.379 1.00 66.81 76 ASN A C 1
ATOM 630 O O . ASN A 1 76 ? 16.960 11.030 -2.183 1.00 66.81 76 ASN A O 1
ATOM 634 N N . PHE A 1 77 ? 16.171 10.190 -0.268 1.00 60.06 77 PHE A N 1
ATOM 635 C CA . PHE A 1 77 ? 17.483 9.775 0.234 1.00 60.06 77 PHE A CA 1
ATOM 636 C C . PHE A 1 77 ? 17.812 8.274 0.116 1.00 60.06 77 PHE A C 1
ATOM 638 O O . PHE A 1 77 ? 18.958 7.905 0.326 1.00 60.06 77 PHE A O 1
ATOM 645 N N . GLN A 1 78 ? 16.861 7.376 -0.197 1.00 61.97 78 GLN A N 1
ATOM 646 C CA . GLN A 1 78 ? 17.104 5.925 0.000 1.00 61.97 78 GLN A CA 1
ATOM 647 C C . GLN A 1 78 ? 16.559 4.960 -1.074 1.00 61.97 78 GLN A C 1
ATOM 649 O O . GLN A 1 78 ? 16.393 3.783 -0.779 1.00 61.97 78 GLN A O 1
ATOM 654 N N . ARG A 1 79 ? 16.242 5.399 -2.306 1.00 72.06 79 ARG A N 1
ATOM 655 C CA . ARG A 1 79 ? 15.521 4.554 -3.305 1.00 72.06 79 ARG A CA 1
ATOM 656 C C . ARG A 1 79 ? 14.227 3.934 -2.744 1.00 72.06 79 ARG A C 1
ATOM 658 O O . ARG A 1 79 ? 13.764 2.885 -3.179 1.00 72.06 79 ARG A O 1
ATOM 665 N N . LYS A 1 80 ? 13.611 4.617 -1.783 1.00 74.31 80 LYS A N 1
ATOM 666 C CA . LYS A 1 80 ? 12.351 4.230 -1.151 1.00 74.31 80 LYS A CA 1
ATOM 667 C C . LYS A 1 80 ? 11.265 5.205 -1.556 1.00 74.31 80 LYS A C 1
ATOM 669 O O . LYS A 1 80 ? 11.516 6.375 -1.859 1.00 74.31 80 LYS A O 1
ATOM 674 N N . LYS A 1 81 ? 10.030 4.732 -1.543 1.00 80.31 81 LYS A N 1
ATOM 675 C CA . LYS A 1 81 ? 8.854 5.570 -1.726 1.00 80.31 81 LYS A CA 1
ATOM 676 C C . LYS A 1 81 ? 7.830 5.255 -0.642 1.00 80.31 81 LYS A C 1
ATOM 678 O O . LYS A 1 81 ? 7.661 4.121 -0.209 1.00 80.31 81 LYS A O 1
ATOM 683 N N . LYS A 1 82 ? 7.127 6.291 -0.222 1.00 83.38 82 LYS A N 1
ATOM 684 C CA . LYS A 1 82 ? 5.969 6.215 0.650 1.00 83.38 82 LYS A CA 1
ATOM 685 C C . LYS A 1 82 ? 4.750 5.904 -0.211 1.00 83.38 82 LYS A C 1
ATOM 687 O O . LYS A 1 82 ? 4.448 6.666 -1.128 1.00 83.38 82 LYS A O 1
ATOM 692 N N . ALA A 1 83 ? 4.066 4.801 0.050 1.00 82.62 83 ALA A N 1
ATOM 693 C CA . ALA A 1 83 ? 2.771 4.480 -0.532 1.00 82.62 83 ALA A CA 1
ATOM 694 C C . ALA A 1 83 ? 1.681 4.775 0.502 1.00 82.62 83 ALA A C 1
ATOM 696 O O . ALA A 1 83 ? 1.734 4.276 1.616 1.00 82.62 83 ALA A O 1
ATOM 697 N N . ILE A 1 84 ? 0.708 5.602 0.142 1.00 86.88 84 ILE A N 1
ATOM 698 C CA . ILE A 1 84 ? -0.500 5.849 0.926 1.00 86.88 84 ILE A CA 1
ATOM 699 C C . ILE A 1 84 ? -1.631 5.130 0.201 1.00 86.88 84 ILE A C 1
ATOM 701 O O . ILE A 1 84 ? -1.889 5.407 -0.973 1.00 86.88 84 ILE A O 1
ATOM 705 N N . ILE A 1 85 ? -2.260 4.185 0.882 1.00 87.50 85 ILE A N 1
ATOM 706 C CA . ILE A 1 85 ? -3.253 3.269 0.331 1.00 87.50 85 ILE A CA 1
ATOM 707 C C . ILE A 1 85 ? -4.540 3.462 1.115 1.00 87.50 85 ILE A C 1
ATOM 709 O O . ILE A 1 85 ? -4.519 3.420 2.343 1.00 87.50 85 ILE A O 1
ATOM 713 N N . LYS A 1 86 ? -5.649 3.678 0.409 1.00 89.88 86 LYS A N 1
ATOM 714 C CA . LYS A 1 86 ? -6.978 3.707 1.018 1.00 89.88 86 LYS A CA 1
ATOM 715 C C . LYS A 1 86 ? -7.732 2.440 0.647 1.00 89.88 86 LYS A C 1
ATOM 717 O O . LYS A 1 86 ? -7.917 2.176 -0.542 1.00 89.88 86 LYS A O 1
ATOM 722 N N . PHE A 1 87 ? -8.146 1.670 1.643 1.00 87.75 87 PHE A N 1
ATOM 723 C CA . PHE A 1 87 ? -8.944 0.461 1.438 1.00 87.75 87 PHE A CA 1
ATOM 724 C C . PHE A 1 87 ? -10.438 0.788 1.488 1.00 87.75 87 PHE A C 1
ATOM 726 O O . PHE A 1 87 ? -10.845 1.756 2.134 1.00 87.75 87 PHE A O 1
ATOM 733 N N . LEU A 1 88 ? -11.257 -0.013 0.798 1.00 86.44 88 LEU A N 1
ATOM 734 C CA . LEU A 1 88 ? -12.718 0.115 0.879 1.00 86.44 88 LEU A CA 1
ATOM 735 C C . LEU A 1 88 ? -13.221 -0.252 2.284 1.00 86.44 88 LEU A C 1
ATOM 737 O O . LEU A 1 88 ? -14.075 0.425 2.871 1.00 86.44 88 LEU A O 1
ATOM 741 N N . GLU A 1 89 ? -12.635 -1.298 2.850 1.00 86.88 89 GLU A N 1
ATOM 742 C CA . GLU A 1 89 ? -12.959 -1.832 4.166 1.00 86.88 89 GLU A CA 1
ATOM 743 C C . GLU A 1 89 ? -11.774 -1.629 5.113 1.00 86.88 89 GLU A C 1
ATOM 745 O O . GLU A 1 89 ? -10.627 -1.584 4.656 1.00 86.88 89 GLU A O 1
ATOM 750 N N . PRO A 1 90 ? -12.029 -1.422 6.417 1.00 80.62 90 PRO A N 1
ATOM 751 C CA . PRO A 1 90 ? -10.950 -1.410 7.391 1.00 80.62 90 PRO A CA 1
ATOM 752 C C . PRO A 1 90 ? -10.310 -2.799 7.433 1.00 80.62 90 PRO A C 1
ATOM 754 O O . PRO A 1 90 ? -10.991 -3.812 7.278 1.00 80.62 90 PRO A O 1
ATOM 757 N N . ILE A 1 91 ? -8.998 -2.838 7.640 1.00 74.56 91 ILE A N 1
ATOM 758 C CA . ILE A 1 91 ? -8.299 -4.099 7.872 1.00 74.56 91 ILE A CA 1
ATOM 759 C C . ILE A 1 91 ? -8.760 -4.573 9.255 1.00 74.56 91 ILE A C 1
ATOM 761 O O . ILE A 1 91 ? -8.457 -3.911 10.246 1.00 74.56 91 ILE A O 1
ATOM 765 N N . LEU A 1 92 ? -9.582 -5.625 9.299 1.00 62.47 92 LEU A N 1
ATOM 766 C CA . LEU A 1 92 ? -9.962 -6.287 10.547 1.00 62.47 92 LEU A CA 1
ATOM 767 C C . LEU A 1 92 ? -8.706 -6.977 11.096 1.00 62.47 92 LEU A C 1
ATOM 769 O O . LEU A 1 92 ? -8.055 -7.715 10.354 1.00 62.47 92 LEU A O 1
ATOM 773 N N . GLU A 1 93 ? -8.343 -6.657 12.341 1.00 56.91 93 GLU A N 1
ATOM 774 C CA . GLU A 1 93 ? -7.295 -7.361 13.098 1.00 56.91 93 GLU A CA 1
ATOM 775 C C . GLU A 1 93 ? -7.691 -8.812 13.390 1.00 56.91 93 GLU A C 1
ATOM 777 O O . GLU A 1 93 ? -8.891 -9.058 13.666 1.00 56.91 93 GLU A O 1
#

Secondary structure (DSSP, 8-state):
-------HHHHHHHHHHHHHHHTEEEE---HHHHHHHTTTEEEEEEETTS-HHHHHHHHHHHH---EEEEEEEEETTTTEEEEEEEESS----

InterPro domains:
  IPR012677 Nucleotide-binding alpha-beta plait domain superfamily [G3DSA:3.30.70.330] (17-90)
  IPR012678 Ribosomal protein uL23/eL15/eS24 core domain superfamily [SSF54189] (21-89)
  IPR013025 Large ribosomal subunit protein uL23-like [PF00276] (24-81)
  IPR013025 Large ribosomal subunit protein uL23-like [PTHR11620] (22-86)

Sequence (93 aa):
MDIVGSNPTICTFIFIYKIMFDFLQGALITEKSTKSIEQKQYTFIVDSVLTKKQIRNIFEKFYGIKIEWVKTQRVNFQRKKKAIIKFLEPILE

Nearest PDB structures (foldseek):
  6eri-assembly1_AT  TM=8.814E-01  e=1.635E-05  Spinacia oleracea
  8cvm-assembly1_s  TM=8.557E-01  e=1.443E-05  Cutibacterium acnes
  4v42-assembly1_BT  TM=8.556E-01  e=2.862E-05  Thermus thermophilus
  8bip-assembly1_LX  TM=9.047E-01  e=1.536E-04  Saccharomyces cerevisiae
  7nhn-assembly1_W  TM=8.028E-01  e=1.851E-05  Listeria monocytogenes EGD-e

Organism: NCBI:txid511814

Mean predicted aligned error: 9.61 Å